Protein AF-A0A7S1QAC0-F1 (afdb_monomer)

Secondary structure (DSSP, 8-state):
-B--EEEEETTTTEEEEEPPPSS-BBS-EEEEETTEEEEE--B-TTSPBP--EEEEETTTTEEEE-PPPSS--BS-EEEEETTEEEEE--EEEPTT-TTS--EEEP--EEEEETTTTEEEEEPPPSS--SS---------------

Mean predicted aligned error: 5.24 Å

Solvent-accessible surface area (backbone atoms only — not comparable to full-atom values): 8316 Å² total; per-residue (Å²): 97,54,29,85,36,75,47,73,43,76,94,76,74,41,78,44,81,50,72,56,49,97,63,37,32,39,50,46,22,60,44,71,58,96,69,23,44,36,41,38,36,2,28,35,78,86,69,44,63,27,28,48,27,35,34,34,34,69,88,76,65,41,78,44,82,55,72,55,51,94,66,48,23,18,31,27,21,35,38,64,59,95,85,26,42,36,42,38,32,2,32,30,78,37,90,86,53,89,80,74,80,54,71,37,62,30,28,55,24,38,35,37,35,77,88,76,67,43,77,46,82,53,80,53,50,95,63,55,41,53,77,51,86,60,82,82,76,90,71,92,70,72,82,80,81,128

InterPro domains:
  IPR006652 Kelch repeat type 1 [PF01344] (24-64)
  IPR006652 Kelch repeat type 1 [PF01344] (74-125)
  IPR006652 Kelch repeat type 1 [SM00612] (1-35)
  IPR006652 Kelch repeat type 1 [SM00612] (36-83)
  IPR006652 Kelch repeat type 1 [SM00612] (84-139)
  IPR015915 Kelch-type beta-propeller [G3DSA:2.120.10.80] (1-142)
  IPR015915 Kelch-type beta-propeller [SSF117281] (3-136)

Nearest PDB structures (foldseek):
  7ona-assembly1_A  TM=9.695E-01  e=4.455E-11  synthetic construct
  7xot-assembly1_A  TM=9.510E-01  e=1.336E-10  Homo sapiens
  8pjz-assembly2_B  TM=9.488E-01  e=9.249E-10  synthetic construct
  2woz-assembly1_A-2  TM=9.195E-01  e=9.249E-10  Rattus norvegicus
  3ii7-assembly1_A  TM=9.432E-01  e=4.679E-09  Homo sapiens

Radius of gyration: 16.64 Å; Cα contacts (8 Å, |Δi|>4): 346; chains: 1; bounding box: 53×26×49 Å

Foldseek 3Di:
DFFWDWDADPVVRDIDTADTHPFDFPQWEWDDAPQKIKIAWGAGPVRATFQWIWIQRNVVSDIDTADGHPDRFGQWEWDDDPRKIKTAWHWHQDPPPPPSPDIDIDFWIWIARPVVSDIDTDDGHPDGDGNDYDDDDDDPPDPPDD

Organism: Alexandrium catenella (NCBI:txid2925)

Sequence (146 aa):
ALDAVEVLEPAAGAWSALPCLPAPRYGCAAAALDGKLFVAGGYGQASDVLATLESLDLASNTWTSHCGMPTPRAWCAMAVTGGAVYVCGGERPSEGDLCGCLDEVVGAVERYDPVGERWSVEAPLLMPRTRCAVVVAASDRAETGV

Structure (mmCIF, N/CA/C/O backbone):
data_AF-A0A7S1QAC0-F1
#
_entry.id   AF-A0A7S1QAC0-F1
#
loop_
_atom_site.group_PDB
_atom_site.id
_atom_site.type_symbol
_atom_site.label_atom_id
_atom_site.label_alt_id
_atom_site.label_comp_id
_atom_site.label_asym_id
_atom_site.label_entity_id
_atom_site.label_seq_id
_atom_site.pdbx_PDB_ins_code
_atom_site.Cartn_x
_atom_site.Cartn_y
_atom_site.Cartn_z
_atom_site.occupancy
_atom_site.B_iso_or_equiv
_atom_site.auth_seq_id
_atom_site.auth_comp_id
_atom_site.auth_asym_id
_atom_site.auth_atom_id
_atom_site.pdbx_PDB_model_num
ATOM 1 N N . ALA A 1 1 ? 14.883 2.135 7.908 1.00 85.75 1 ALA A N 1
ATOM 2 C CA . ALA A 1 1 ? 13.657 1.324 8.036 1.00 85.75 1 ALA A CA 1
ATOM 3 C C . ALA A 1 1 ? 13.253 1.242 9.503 1.00 85.75 1 ALA A C 1
ATOM 5 O O . ALA A 1 1 ? 14.140 1.177 10.347 1.00 85.75 1 ALA A O 1
ATOM 6 N N . LEU A 1 2 ? 11.952 1.275 9.786 1.00 94.50 2 LEU A N 1
ATOM 7 C CA . LEU A 1 2 ? 11.343 1.073 11.107 1.00 94.50 2 LEU A CA 1
ATOM 8 C C . LEU A 1 2 ? 10.193 0.067 10.951 1.00 94.50 2 LEU A C 1
ATOM 10 O O . LEU A 1 2 ? 9.660 -0.085 9.851 1.00 94.50 2 LEU A O 1
ATOM 14 N N . ASP A 1 3 ? 9.830 -0.624 12.024 1.00 96.75 3 ASP A N 1
ATOM 15 C CA . ASP A 1 3 ? 8.688 -1.547 12.094 1.00 96.75 3 ASP A CA 1
ATOM 16 C C . ASP A 1 3 ? 7.576 -1.064 13.038 1.00 96.75 3 ASP A C 1
ATOM 18 O O . ASP A 1 3 ? 6.469 -1.596 12.996 1.00 96.75 3 ASP A O 1
ATOM 22 N N . ALA A 1 4 ? 7.854 -0.059 13.869 1.00 97.44 4 ALA A N 1
ATOM 23 C CA . ALA A 1 4 ? 6.891 0.508 14.799 1.00 97.44 4 ALA A CA 1
ATOM 24 C C . ALA A 1 4 ? 5.653 1.052 14.070 1.00 97.44 4 ALA A C 1
ATOM 26 O O . ALA A 1 4 ? 5.759 1.777 13.076 1.00 97.44 4 ALA A O 1
ATOM 27 N N . VAL A 1 5 ? 4.479 0.723 14.607 1.00 97.81 5 VAL A N 1
ATOM 28 C CA . VAL A 1 5 ? 3.188 1.257 14.173 1.00 97.81 5 VAL A CA 1
ATOM 29 C C . VAL A 1 5 ? 2.511 1.869 15.386 1.00 97.81 5 VAL A C 1
ATOM 31 O O . VAL A 1 5 ? 2.408 1.238 16.436 1.00 97.81 5 VAL A O 1
ATOM 34 N N . GLU A 1 6 ? 2.061 3.109 15.246 1.00 97.00 6 GLU A N 1
ATOM 35 C CA . GLU A 1 6 ? 1.460 3.878 16.331 1.00 97.00 6 GLU A CA 1
ATOM 36 C C . GLU A 1 6 ? 0.086 4.393 15.903 1.00 97.00 6 GLU A C 1
ATOM 38 O O . GLU A 1 6 ? -0.135 4.730 14.737 1.00 97.00 6 GLU A O 1
ATOM 43 N N . VAL A 1 7 ? -0.840 4.464 16.857 1.00 96.12 7 VAL A N 1
ATOM 44 C CA . VAL A 1 7 ? -2.186 5.004 16.661 1.00 96.12 7 VAL A CA 1
ATOM 45 C C . 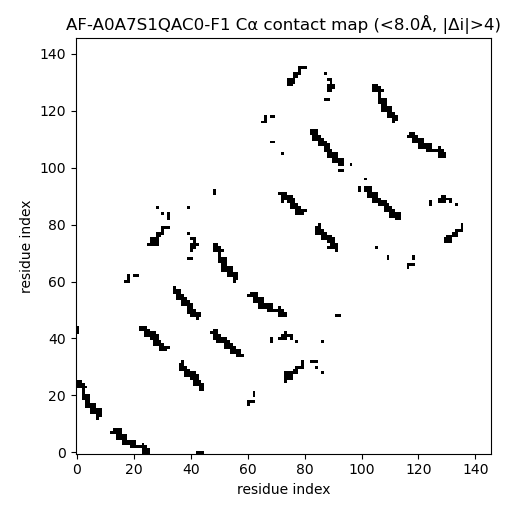VAL A 1 7 ? -2.434 6.150 17.633 1.00 96.12 7 VAL A C 1
ATOM 47 O O . VAL A 1 7 ? -2.124 6.054 18.823 1.00 96.12 7 VAL A O 1
ATOM 50 N N . LEU A 1 8 ? -2.978 7.247 17.107 1.00 96.44 8 LEU A N 1
ATOM 51 C CA . LEU A 1 8 ? -3.395 8.412 17.876 1.00 96.44 8 LEU A CA 1
ATOM 52 C C . LEU A 1 8 ? -4.885 8.306 18.173 1.00 96.44 8 LEU A C 1
ATOM 54 O O . LEU A 1 8 ? -5.685 8.255 17.243 1.00 96.44 8 LEU A O 1
ATOM 58 N N . GLU A 1 9 ? -5.244 8.378 19.450 1.00 95.88 9 GLU A N 1
ATOM 59 C CA . GLU A 1 9 ? -6.621 8.585 19.895 1.00 95.88 9 GLU A CA 1
ATOM 60 C C . GLU A 1 9 ? -6.886 10.094 20.028 1.00 95.88 9 GLU A C 1
ATOM 62 O O . GLU A 1 9 ? -6.472 10.697 21.027 1.00 95.88 9 GLU A O 1
ATOM 67 N N . PRO A 1 10 ? -7.560 10.759 19.063 1.00 96.44 10 PRO A N 1
ATOM 68 C CA . PRO A 1 10 ? -7.608 12.223 19.027 1.00 96.44 10 PRO A CA 1
ATOM 69 C C . PRO A 1 10 ? -8.358 12.825 20.216 1.00 96.44 10 PRO A C 1
ATOM 71 O O . PRO A 1 10 ? -8.002 13.900 20.690 1.00 96.44 10 PRO A O 1
ATOM 74 N N . ALA A 1 11 ? -9.371 12.118 20.725 1.00 96.62 11 ALA A N 1
ATOM 75 C CA . ALA A 1 11 ? -10.134 12.545 21.895 1.00 96.62 11 ALA A CA 1
ATOM 76 C C . ALA A 1 11 ? -9.291 12.546 23.182 1.00 96.62 11 ALA A C 1
ATOM 78 O O . ALA A 1 11 ? -9.522 13.370 24.064 1.00 96.62 11 ALA A O 1
ATOM 79 N N . ALA A 1 12 ? -8.315 11.638 23.284 1.00 95.94 12 ALA A N 1
ATOM 80 C CA . ALA A 1 12 ? -7.409 11.534 24.424 1.00 95.94 12 ALA A CA 1
ATOM 81 C C . ALA A 1 12 ? -6.099 12.314 24.221 1.00 95.94 12 ALA A C 1
ATOM 83 O O . ALA A 1 12 ? -5.385 12.568 25.188 1.00 95.94 12 ALA A O 1
ATOM 84 N N . GLY A 1 13 ? -5.764 12.673 22.976 1.00 97.19 13 GLY A N 1
ATOM 85 C CA . GLY A 1 13 ? -4.493 13.311 22.632 1.00 97.19 13 GLY A CA 1
ATOM 86 C C . GLY A 1 13 ? -3.281 12.423 22.925 1.00 97.19 13 GLY A C 1
ATOM 87 O O . GLY A 1 13 ? -2.207 12.936 23.231 1.00 97.19 13 GLY A O 1
ATOM 88 N N . ALA A 1 14 ? -3.460 11.101 22.879 1.00 97.69 14 ALA A N 1
ATOM 89 C CA . ALA A 1 14 ? -2.459 10.127 23.290 1.00 97.69 14 ALA A CA 1
ATOM 90 C C . ALA A 1 14 ? -2.128 9.158 22.154 1.00 97.69 14 ALA A C 1
ATOM 92 O O . ALA A 1 14 ? -3.019 8.663 21.461 1.00 97.69 14 ALA A O 1
ATOM 93 N N . TRP A 1 15 ? -0.836 8.879 22.001 1.00 98.19 15 TRP A N 1
ATOM 94 C CA . TRP A 1 15 ? -0.333 7.832 21.122 1.00 98.19 15 TRP A CA 1
ATOM 95 C C . TRP A 1 15 ? -0.253 6.507 21.873 1.00 98.19 15 TRP A C 1
ATOM 97 O O . TRP A 1 15 ? 0.085 6.469 23.058 1.00 98.19 15 TRP A O 1
ATOM 107 N N . SER A 1 16 ? -0.537 5.419 21.170 1.00 97.06 16 SER A N 1
ATOM 108 C CA . SER A 1 16 ? -0.351 4.057 21.661 1.00 97.06 16 SER A CA 1
ATOM 109 C C . SER A 1 16 ? 0.260 3.177 20.576 1.00 97.06 16 SER A C 1
ATOM 111 O O . SER A 1 16 ? 0.150 3.472 19.385 1.00 97.06 16 SER A O 1
ATOM 113 N N . ALA A 1 17 ? 0.944 2.113 20.994 1.00 97.62 17 ALA A N 1
ATOM 114 C CA . ALA A 1 17 ? 1.567 1.174 20.074 1.00 97.62 17 ALA A CA 1
ATOM 115 C C . ALA A 1 17 ? 0.538 0.177 19.525 1.00 97.62 17 ALA A C 1
ATOM 117 O O . ALA A 1 17 ? -0.267 -0.378 20.275 1.00 97.62 17 ALA A O 1
ATOM 118 N N . LEU A 1 18 ? 0.627 -0.084 18.2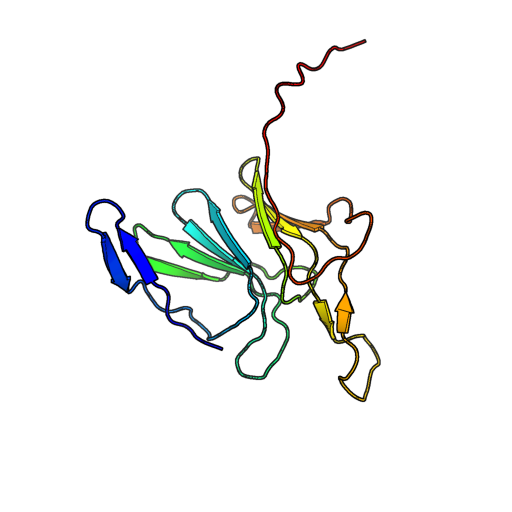25 1.00 97.62 18 LEU A N 1
ATOM 119 C CA . LEU A 1 18 ? 0.003 -1.215 17.549 1.00 97.62 18 LEU A CA 1
ATOM 120 C C . LEU A 1 18 ? 1.045 -2.323 17.321 1.00 97.62 18 LEU A C 1
ATOM 122 O O . LEU A 1 18 ? 2.244 -2.091 17.501 1.00 97.62 18 LEU A O 1
ATOM 126 N N . PRO A 1 19 ? 0.624 -3.540 16.930 1.00 98.19 19 PRO A N 1
ATOM 127 C CA . PRO A 1 19 ? 1.560 -4.580 16.525 1.00 98.19 19 PRO A CA 1
ATOM 128 C C . PRO A 1 19 ? 2.529 -4.078 15.452 1.00 98.19 19 PRO A C 1
ATOM 130 O O . PRO A 1 19 ? 2.100 -3.554 14.421 1.00 98.19 19 PRO A O 1
ATOM 133 N N . CYS A 1 20 ? 3.827 -4.275 15.681 1.00 98.19 20 CYS A N 1
ATOM 134 C CA . CYS A 1 20 ? 4.864 -3.915 14.720 1.00 98.19 20 CYS A CA 1
ATOM 135 C C . CYS A 1 20 ? 4.636 -4.604 13.371 1.00 98.19 20 CYS A C 1
ATOM 137 O O . CYS A 1 20 ? 4.124 -5.725 13.316 1.00 98.19 20 CYS A O 1
ATOM 139 N N . LEU A 1 21 ? 5.063 -3.949 12.294 1.00 97.25 21 LEU A N 1
ATOM 140 C CA . LEU A 1 21 ? 5.156 -4.562 10.974 1.00 97.25 21 LEU A CA 1
ATOM 141 C C . LEU A 1 21 ? 5.984 -5.859 11.041 1.00 97.25 21 LEU A C 1
ATOM 143 O O . LEU A 1 21 ? 7.001 -5.888 11.736 1.00 97.25 21 LEU A O 1
ATOM 147 N N . PRO A 1 22 ? 5.635 -6.903 10.268 1.00 95.56 22 PRO A N 1
ATOM 148 C CA . PRO A 1 22 ? 6.420 -8.140 10.223 1.00 95.56 22 PRO A CA 1
ATOM 149 C C . PRO A 1 22 ? 7.863 -7.942 9.740 1.00 95.56 22 PRO A C 1
ATOM 151 O O . PRO A 1 22 ? 8.749 -8.716 10.102 1.00 95.56 22 PRO A O 1
ATOM 154 N N . ALA A 1 23 ? 8.105 -6.905 8.931 1.00 93.12 23 ALA A N 1
ATOM 155 C CA . ALA A 1 23 ? 9.433 -6.511 8.478 1.00 93.12 23 ALA A CA 1
ATOM 156 C C . ALA A 1 23 ? 9.592 -4.976 8.463 1.00 93.12 23 ALA A C 1
ATOM 158 O O . ALA A 1 23 ? 8.728 -4.284 7.903 1.00 93.12 23 ALA A O 1
ATOM 159 N N . PRO A 1 24 ? 10.707 -4.433 8.999 1.00 95.94 24 PRO A N 1
ATOM 160 C CA . PRO A 1 24 ? 10.992 -3.004 8.959 1.00 95.94 24 PRO A CA 1
ATOM 161 C C . PRO A 1 24 ? 11.054 -2.465 7.528 1.00 95.94 24 PRO A C 1
ATOM 163 O O . PRO A 1 24 ? 11.700 -3.058 6.662 1.00 95.94 24 PRO A O 1
ATOM 166 N N . ARG A 1 25 ? 10.467 -1.287 7.294 1.00 97.00 25 ARG A N 1
ATOM 167 C CA . ARG A 1 25 ? 10.521 -0.605 5.989 1.00 97.00 25 ARG A CA 1
ATOM 168 C C . ARG A 1 25 ? 10.519 0.919 6.097 1.00 97.00 25 ARG A C 1
ATOM 170 O O . ARG A 1 25 ? 10.434 1.478 7.189 1.00 97.00 25 ARG A O 1
ATOM 177 N N . TYR A 1 26 ? 10.703 1.608 4.976 1.00 96.50 26 TYR A N 1
ATOM 178 C CA . TYR A 1 26 ? 10.472 3.051 4.825 1.00 96.50 26 TYR A CA 1
ATOM 179 C C . TYR A 1 26 ? 10.026 3.371 3.395 1.00 96.50 26 TYR A C 1
ATOM 181 O O . TYR A 1 26 ? 10.208 2.561 2.492 1.00 96.50 26 TYR A O 1
ATOM 189 N N . GLY A 1 27 ? 9.412 4.536 3.179 1.00 96.25 27 GLY A N 1
ATOM 190 C CA . GLY A 1 27 ? 8.896 4.913 1.857 1.00 96.25 27 GLY A CA 1
ATOM 191 C C . GLY A 1 27 ? 7.764 4.007 1.348 1.00 96.25 27 GLY A C 1
ATOM 192 O O . GLY A 1 27 ? 7.510 3.975 0.149 1.00 96.25 27 GLY A O 1
ATOM 193 N N . CYS A 1 28 ? 7.112 3.240 2.224 1.00 97.69 28 CYS A N 1
ATOM 194 C CA . CYS A 1 28 ? 5.90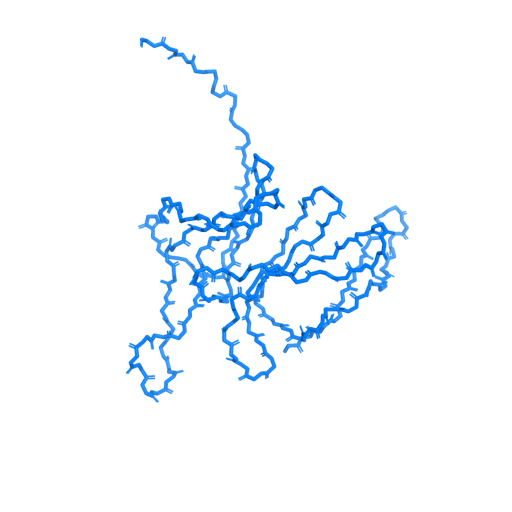9 2.479 1.898 1.00 97.69 28 CYS A CA 1
ATOM 195 C C . CYS A 1 28 ? 4.681 3.393 1.852 1.00 97.69 28 CYS A C 1
ATOM 197 O O . CYS A 1 28 ? 4.668 4.461 2.468 1.00 97.69 28 CYS A O 1
ATOM 199 N N . ALA A 1 29 ? 3.630 2.942 1.177 1.00 98.12 29 ALA A N 1
ATOM 200 C CA . ALA A 1 29 ? 2.331 3.599 1.208 1.00 98.12 29 ALA A CA 1
ATOM 201 C C . ALA A 1 29 ? 1.381 2.864 2.161 1.00 98.12 29 ALA A C 1
ATOM 203 O O . ALA A 1 29 ? 1.469 1.645 2.301 1.00 98.12 29 ALA A O 1
ATOM 204 N N . ALA A 1 30 ? 0.473 3.597 2.810 1.00 97.88 30 ALA A N 1
ATOM 205 C CA . ALA A 1 30 ? -0.499 3.040 3.747 1.00 97.88 30 ALA A CA 1
ATOM 206 C C . ALA A 1 30 ? -1.904 3.619 3.508 1.00 97.88 30 ALA A C 1
ATOM 208 O O . ALA A 1 30 ? -2.036 4.789 3.152 1.00 97.88 30 ALA A O 1
ATOM 209 N N . ALA A 1 31 ? -2.943 2.799 3.675 1.00 97.81 31 ALA A N 1
ATOM 210 C CA . ALA A 1 31 ? -4.341 3.207 3.542 1.00 97.81 31 ALA A CA 1
ATOM 211 C C . ALA A 1 31 ? -5.257 2.283 4.353 1.00 97.81 31 ALA A C 1
ATOM 213 O O . ALA A 1 31 ? -4.946 1.109 4.547 1.00 97.81 31 ALA A O 1
ATOM 214 N N . ALA A 1 32 ? -6.390 2.809 4.818 1.00 97.44 32 ALA A N 1
ATOM 215 C CA . ALA A 1 32 ? -7.368 2.046 5.586 1.00 97.44 32 ALA A CA 1
ATOM 216 C C . ALA A 1 32 ? -8.558 1.625 4.713 1.00 97.44 32 ALA A C 1
ATOM 218 O O . ALA A 1 32 ? -9.118 2.450 3.991 1.00 97.44 32 ALA A O 1
ATOM 219 N N . LEU A 1 33 ? -8.957 0.357 4.809 1.00 97.75 33 LEU A N 1
ATOM 220 C CA . LEU A 1 33 ? -10.132 -0.208 4.144 1.00 97.75 33 LEU A CA 1
ATOM 221 C C . LEU A 1 33 ? -10.742 -1.290 5.042 1.00 97.75 33 LEU A C 1
ATOM 223 O O . LEU A 1 33 ? -10.025 -2.164 5.521 1.00 97.75 33 LEU A O 1
ATOM 227 N N . ASP A 1 34 ? -12.052 -1.210 5.283 1.00 95.88 34 ASP A N 1
ATOM 228 C CA . ASP A 1 34 ? -12.844 -2.216 6.009 1.00 95.88 34 ASP A CA 1
ATOM 229 C C . ASP A 1 34 ? -12.244 -2.663 7.356 1.00 95.88 34 ASP A C 1
ATOM 231 O O . ASP A 1 34 ? -12.153 -3.848 7.666 1.00 95.88 34 ASP A O 1
ATOM 235 N N . GLY A 1 35 ? -11.806 -1.697 8.171 1.00 96.50 35 GLY A N 1
ATOM 236 C CA . GLY A 1 35 ? -11.229 -1.965 9.497 1.00 96.50 35 GLY A CA 1
ATOM 237 C C . GLY A 1 35 ? -9.800 -2.514 9.468 1.00 96.50 35 GLY A C 1
ATOM 238 O O . GLY A 1 35 ? -9.265 -2.885 10.514 1.00 96.50 35 GLY A O 1
ATOM 239 N N . LYS A 1 36 ? -9.166 -2.543 8.292 1.00 98.06 36 LYS A N 1
ATOM 240 C CA . LYS A 1 36 ? -7.781 -2.974 8.113 1.00 98.06 36 LYS A CA 1
ATOM 241 C C . LYS A 1 36 ? -6.894 -1.826 7.654 1.00 98.06 36 LYS A C 1
ATOM 243 O O . LYS A 1 36 ? -7.291 -1.019 6.814 1.00 98.06 36 LYS A O 1
ATOM 248 N N . LEU A 1 37 ? -5.673 -1.782 8.176 1.00 98.06 37 LEU A N 1
ATOM 249 C CA . LEU A 1 37 ? -4.602 -0.917 7.687 1.00 98.06 37 LEU A CA 1
ATOM 250 C C . LEU A 1 37 ? -3.765 -1.700 6.679 1.00 98.06 37 LEU A C 1
ATOM 252 O O . LEU A 1 37 ? -3.047 -2.611 7.074 1.00 98.06 37 LEU A O 1
ATOM 256 N N . PHE A 1 38 ? -3.836 -1.342 5.402 1.00 98.38 38 PHE A N 1
ATOM 257 C CA . PHE A 1 38 ? -2.984 -1.901 4.356 1.00 98.38 38 PHE A CA 1
ATOM 258 C C . PHE A 1 38 ? -1.685 -1.107 4.241 1.00 98.38 38 PHE A C 1
ATOM 260 O O . PHE A 1 38 ? -1.703 0.123 4.310 1.00 98.38 38 PHE A O 1
ATOM 267 N N . VAL A 1 39 ? -0.575 -1.808 4.018 1.00 98.44 39 VAL A N 1
ATOM 268 C CA . VAL A 1 39 ? 0.764 -1.255 3.795 1.00 98.44 39 VAL A CA 1
ATOM 269 C C . VAL A 1 39 ? 1.382 -1.929 2.575 1.00 98.44 39 VAL A C 1
ATOM 271 O O . VAL A 1 39 ? 1.464 -3.155 2.518 1.00 98.44 39 VAL A O 1
ATOM 274 N N . ALA A 1 40 ? 1.817 -1.130 1.601 1.00 98.19 40 ALA A N 1
ATOM 275 C CA . ALA A 1 40 ? 2.334 -1.608 0.323 1.00 98.19 40 ALA A CA 1
ATOM 276 C C . ALA A 1 40 ? 3.735 -1.060 0.023 1.00 98.19 40 ALA A C 1
ATOM 278 O O . ALA A 1 40 ? 4.012 0.132 0.205 1.00 98.19 40 ALA A O 1
ATOM 279 N N . GLY A 1 41 ? 4.602 -1.941 -0.478 1.00 97.75 41 GLY A N 1
ATOM 280 C CA . GLY A 1 41 ? 5.922 -1.603 -1.004 1.00 97.75 41 GLY A CA 1
ATOM 281 C C . GLY A 1 41 ? 6.860 -0.948 0.010 1.00 97.75 41 GLY A C 1
ATOM 282 O O . GLY A 1 41 ? 6.832 -1.263 1.206 1.00 97.75 41 GLY A O 1
ATOM 283 N N . GLY A 1 42 ? 7.696 -0.036 -0.489 1.00 97.31 42 GLY A N 1
ATOM 284 C CA . GLY A 1 42 ? 8.758 0.635 0.262 1.00 97.31 42 GLY A CA 1
ATOM 285 C C . GLY A 1 42 ? 10.119 -0.043 0.111 1.00 97.31 42 GLY A C 1
ATOM 286 O O . GLY A 1 42 ? 10.274 -0.995 -0.647 1.00 97.31 42 GLY A O 1
ATOM 287 N N . TYR A 1 43 ? 11.104 0.467 0.842 1.00 95.94 43 TYR A N 1
ATOM 288 C CA . TYR A 1 43 ? 12.426 -0.138 0.973 1.00 95.94 43 TYR A CA 1
ATOM 289 C C . TYR A 1 43 ? 12.504 -0.973 2.248 1.00 95.94 43 TYR A C 1
ATOM 291 O O . TYR A 1 43 ? 12.195 -0.468 3.334 1.00 95.94 43 TYR A O 1
ATOM 299 N N . GLY A 1 44 ? 12.937 -2.225 2.113 1.00 94.88 44 GLY A N 1
ATOM 300 C CA . GLY A 1 44 ? 13.228 -3.122 3.226 1.00 94.88 44 GLY A CA 1
ATOM 301 C C . GLY A 1 44 ? 14.521 -2.764 3.962 1.00 94.88 44 GLY A C 1
ATOM 302 O O . GLY A 1 44 ? 15.188 -1.764 3.684 1.00 94.88 44 GLY A O 1
ATOM 303 N N . GLN A 1 45 ? 14.893 -3.591 4.941 1.00 90.50 45 GLN A N 1
ATOM 304 C CA . GLN A 1 45 ? 16.116 -3.390 5.726 1.00 90.50 45 GLN A CA 1
ATOM 305 C C . GLN A 1 45 ? 17.388 -3.475 4.866 1.00 90.50 45 GLN A C 1
ATOM 307 O O . GLN A 1 45 ? 18.356 -2.770 5.145 1.00 90.50 45 GLN A O 1
ATOM 312 N N . ALA A 1 46 ? 17.381 -4.308 3.823 1.00 88.44 46 ALA A N 1
ATOM 313 C CA . ALA A 1 46 ? 18.502 -4.469 2.902 1.00 88.44 46 ALA A CA 1
ATOM 314 C C . ALA A 1 46 ? 18.508 -3.414 1.777 1.00 88.44 46 ALA A C 1
ATOM 316 O O . ALA A 1 46 ? 19.251 -3.561 0.809 1.00 88.44 46 ALA A O 1
ATOM 317 N N . SER A 1 47 ? 17.686 -2.363 1.899 1.00 85.00 47 SER A N 1
ATOM 318 C CA . SER A 1 47 ? 17.439 -1.362 0.852 1.00 85.00 47 SER A CA 1
ATOM 319 C C . SER A 1 47 ? 16.897 -1.966 -0.449 1.00 85.00 47 SER A C 1
ATOM 321 O O . SER A 1 47 ? 17.025 -1.378 -1.520 1.00 85.00 47 SER A O 1
ATOM 323 N N . ASP A 1 48 ? 16.270 -3.135 -0.359 1.00 90.81 48 ASP A N 1
ATOM 324 C CA . ASP A 1 48 ? 15.552 -3.784 -1.442 1.00 90.81 48 ASP A CA 1
ATOM 325 C C . ASP A 1 48 ? 14.177 -3.139 -1.633 1.00 90.81 48 ASP A C 1
ATOM 327 O O . ASP A 1 48 ? 13.482 -2.821 -0.665 1.00 90.81 48 ASP A O 1
ATOM 331 N N . VAL A 1 49 ? 13.779 -2.931 -2.889 1.00 94.75 49 VAL A N 1
ATOM 332 C CA . VAL A 1 49 ? 12.449 -2.407 -3.205 1.00 94.75 49 VAL A CA 1
ATOM 333 C C . VAL A 1 49 ? 11.424 -3.527 -3.118 1.00 94.75 49 VAL A C 1
ATOM 335 O O . VAL A 1 49 ? 11.504 -4.531 -3.825 1.00 94.75 49 VAL A O 1
ATOM 338 N N . LEU A 1 50 ? 10.437 -3.333 -2.250 1.00 96.94 50 LEU A N 1
ATOM 339 C CA . LEU A 1 50 ? 9.440 -4.332 -1.913 1.00 96.94 50 LEU A CA 1
ATOM 340 C C . LEU A 1 50 ? 8.249 -4.273 -2.876 1.00 96.94 50 LEU A C 1
ATOM 342 O O . LEU A 1 50 ? 7.758 -3.206 -3.249 1.00 96.94 50 LEU A O 1
ATOM 346 N N . ALA A 1 51 ? 7.730 -5.450 -3.216 1.00 97.50 51 ALA A N 1
ATOM 347 C CA . ALA A 1 51 ? 6.417 -5.623 -3.839 1.00 97.50 51 ALA A CA 1
ATOM 348 C C . ALA A 1 51 ? 5.345 -6.061 -2.829 1.00 97.50 51 ALA A C 1
ATOM 350 O O . ALA A 1 51 ? 4.209 -6.325 -3.206 1.00 97.50 51 ALA A O 1
ATOM 351 N N . THR A 1 52 ? 5.692 -6.202 -1.549 1.00 97.94 52 THR A N 1
ATOM 352 C CA . THR A 1 52 ? 4.805 -6.803 -0.550 1.00 97.94 52 THR A CA 1
ATOM 353 C C . THR A 1 52 ? 3.583 -5.933 -0.267 1.00 97.94 52 THR A C 1
ATOM 355 O O . THR A 1 52 ? 3.665 -4.702 -0.272 1.00 97.94 52 THR A O 1
ATOM 358 N N . LEU A 1 53 ? 2.463 -6.602 0.007 1.00 98.44 53 LEU A N 1
ATOM 359 C CA . LEU A 1 53 ? 1.252 -6.017 0.565 1.00 98.44 53 LEU A CA 1
ATOM 360 C C . LEU A 1 53 ? 0.928 -6.750 1.864 1.00 98.44 53 LEU A C 1
ATOM 362 O O . LEU A 1 53 ? 0.818 -7.975 1.889 1.00 98.44 53 LEU A O 1
ATOM 366 N N . GLU A 1 54 ? 0.759 -5.996 2.939 1.00 98.31 54 GLU A N 1
ATOM 367 C CA . GLU A 1 54 ? 0.403 -6.522 4.252 1.00 98.31 54 GLU A CA 1
ATOM 368 C C . GLU A 1 54 ? -0.762 -5.721 4.818 1.00 98.31 54 GLU A C 1
ATOM 37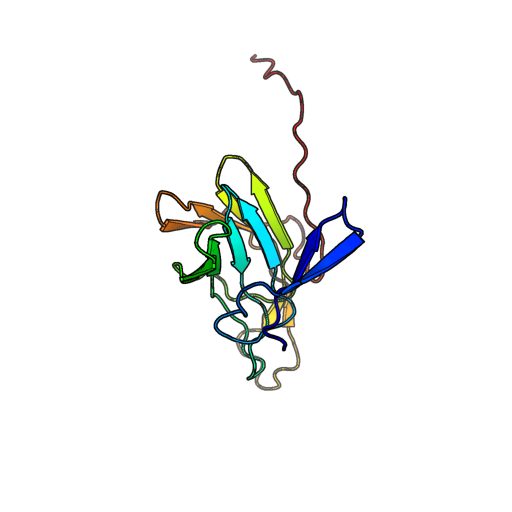0 O O . GLU A 1 54 ? -0.889 -4.529 4.545 1.00 98.31 54 GLU A O 1
ATOM 375 N N . SER A 1 55 ? -1.618 -6.364 5.608 1.00 98.44 55 SER A N 1
ATOM 376 C CA . SER A 1 55 ? -2.697 -5.677 6.311 1.00 98.44 55 S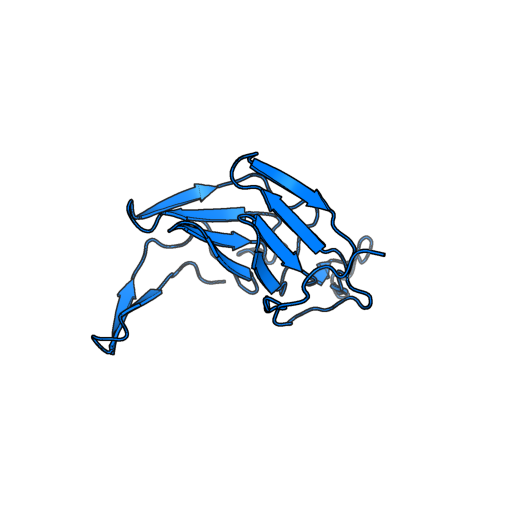ER A CA 1
ATOM 377 C C . SER A 1 55 ? -2.709 -6.006 7.792 1.00 98.44 55 SER A C 1
ATOM 379 O O . SER A 1 55 ? -2.654 -7.184 8.144 1.00 98.44 55 SER A O 1
ATOM 381 N N . LEU A 1 56 ? -2.890 -4.998 8.635 1.00 98.62 56 LEU A N 1
ATOM 382 C CA . LEU A 1 56 ? -3.215 -5.167 10.044 1.00 98.62 56 LEU A CA 1
ATOM 383 C C . LEU A 1 56 ? -4.731 -5.127 10.219 1.00 98.62 56 LEU A C 1
ATOM 385 O O . LEU A 1 56 ? -5.358 -4.112 9.916 1.00 98.62 56 LEU A O 1
ATOM 389 N N . ASP A 1 57 ? -5.309 -6.213 10.722 1.00 98.12 57 ASP A N 1
ATOM 390 C CA . ASP A 1 57 ? -6.677 -6.201 11.238 1.00 98.12 57 ASP A CA 1
ATOM 391 C C . ASP A 1 57 ? -6.693 -5.483 12.593 1.00 98.12 57 ASP A C 1
ATOM 393 O O . ASP A 1 57 ? -6.042 -5.931 13.541 1.00 98.12 57 ASP A O 1
ATOM 397 N N . LEU A 1 58 ? -7.397 -4.351 12.682 1.00 96.00 58 LEU A N 1
ATOM 398 C CA . LEU A 1 58 ? -7.406 -3.515 13.887 1.00 96.00 58 LEU A CA 1
ATOM 399 C C . LEU A 1 58 ? -8.260 -4.105 15.019 1.00 96.00 58 LEU A C 1
ATOM 401 O O . LEU A 1 58 ? -8.094 -3.712 16.171 1.00 96.00 58 LEU A O 1
ATOM 405 N N . ALA A 1 59 ? -9.163 -5.044 14.719 1.00 96.81 59 ALA A N 1
ATOM 406 C CA . ALA A 1 59 ? -9.972 -5.709 15.734 1.00 96.81 59 ALA A CA 1
ATOM 407 C C . ALA A 1 59 ? -9.199 -6.860 16.388 1.00 96.81 59 ALA A C 1
ATOM 409 O O . ALA A 1 59 ? -9.241 -7.020 17.609 1.00 96.81 59 ALA A O 1
ATOM 410 N N . SER A 1 60 ? -8.480 -7.656 15.591 1.00 97.81 60 SER A N 1
ATOM 411 C CA . SER A 1 60 ? -7.709 -8.799 16.094 1.00 97.81 60 SER A CA 1
ATOM 412 C C . SER A 1 60 ? -6.238 -8.488 16.371 1.00 97.81 60 SER A C 1
ATOM 414 O O . SER A 1 60 ? -5.532 -9.343 16.907 1.00 97.81 60 SER A O 1
ATOM 416 N N . ASN A 1 61 ? -5.753 -7.298 16.001 1.00 97.44 61 ASN A N 1
ATOM 417 C CA . ASN A 1 61 ? -4.346 -6.906 16.103 1.00 97.44 61 ASN A CA 1
ATOM 418 C C . ASN A 1 61 ? -3.406 -7.923 15.435 1.00 97.44 61 ASN A C 1
ATOM 420 O O . ASN A 1 61 ? -2.375 -8.311 15.983 1.00 97.44 61 ASN A O 1
ATOM 424 N N . THR A 1 62 ? -3.792 -8.409 14.254 1.00 98.25 62 THR A N 1
ATOM 425 C CA . THR A 1 62 ? -3.054 -9.452 13.531 1.00 98.25 62 THR A CA 1
ATOM 426 C C . THR A 1 62 ? -2.664 -8.976 12.139 1.00 98.25 62 THR A C 1
ATOM 428 O O . THR A 1 62 ? -3.504 -8.494 11.378 1.00 98.25 62 THR A O 1
ATOM 431 N N . TRP A 1 63 ? -1.389 -9.151 11.795 1.00 98.62 63 TRP A N 1
ATOM 432 C CA . TRP A 1 63 ? -0.886 -8.917 10.447 1.00 98.62 63 TRP A CA 1
ATOM 433 C C . TRP A 1 63 ? -1.189 -10.099 9.530 1.00 98.62 63 TRP A C 1
ATOM 435 O O . TRP A 1 63 ? -1.067 -11.258 9.917 1.00 98.62 63 TRP A O 1
ATOM 445 N N 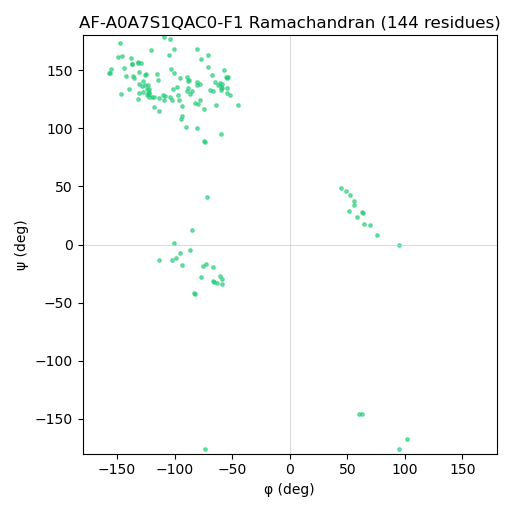. THR A 1 64 ? -1.569 -9.797 8.295 1.00 98.19 64 THR A N 1
ATOM 446 C CA . THR A 1 64 ? -1.771 -10.766 7.214 1.00 98.19 64 THR A CA 1
ATOM 447 C C . THR A 1 64 ? -0.969 -10.322 6.001 1.00 98.19 64 THR A C 1
ATOM 449 O O . THR A 1 64 ? -1.058 -9.161 5.600 1.00 98.19 64 THR A O 1
ATOM 452 N N . SER A 1 65 ? -0.198 -11.234 5.415 1.00 97.81 65 SER A N 1
ATOM 453 C CA . SER A 1 65 ? 0.486 -11.006 4.140 1.00 97.81 65 SER A CA 1
ATOM 454 C C . SER A 1 65 ? -0.427 -11.395 2.980 1.00 97.81 65 SER A C 1
ATOM 456 O O . SER A 1 65 ? -1.045 -12.457 3.008 1.00 97.81 65 SER A O 1
ATOM 458 N N . HIS A 1 66 ? -0.481 -10.543 1.960 1.00 97.44 66 HIS A N 1
ATOM 459 C CA . HIS A 1 66 ? -1.291 -10.720 0.753 1.00 97.44 66 HIS A CA 1
ATOM 460 C C . HIS A 1 66 ? -0.410 -11.030 -0.459 1.00 97.44 66 HIS A C 1
ATOM 462 O O . HIS A 1 66 ? 0.822 -11.043 -0.368 1.00 97.44 66 HIS A O 1
ATOM 468 N N . CYS A 1 67 ? -1.029 -11.242 -1.624 1.00 96.00 67 CYS A N 1
ATOM 469 C CA . CYS A 1 67 ? -0.276 -11.320 -2.870 1.00 96.00 67 CYS A CA 1
ATOM 470 C C . CYS A 1 67 ? 0.436 -9.983 -3.160 1.00 96.00 67 CYS A C 1
ATOM 472 O O . CYS A 1 67 ? -0.112 -8.896 -2.957 1.00 96.00 67 CYS A O 1
ATOM 474 N N . GLY A 1 68 ? 1.692 -10.066 -3.602 1.00 97.31 68 GLY A N 1
ATOM 475 C CA . GLY A 1 68 ? 2.508 -8.889 -3.891 1.00 97.31 68 GLY A CA 1
ATOM 476 C C . GLY A 1 68 ? 2.051 -8.142 -5.145 1.00 97.31 68 GLY A C 1
ATOM 477 O O . GLY A 1 68 ? 1.491 -8.740 -6.065 1.00 97.31 68 GLY A O 1
ATOM 478 N N . MET A 1 69 ? 2.326 -6.838 -5.178 1.00 97.75 69 MET A N 1
ATOM 479 C CA . MET A 1 69 ? 2.128 -5.972 -6.340 1.00 97.75 69 MET A CA 1
ATOM 480 C C . MET A 1 69 ? 2.874 -6.513 -7.568 1.00 97.75 69 MET A C 1
ATOM 482 O O . MET A 1 69 ? 4.002 -6.993 -7.425 1.00 97.75 69 MET A O 1
ATOM 486 N N . PRO A 1 70 ? 2.316 -6.371 -8.784 1.00 97.56 70 PRO A N 1
ATOM 487 C CA . PRO A 1 70 ? 3.028 -6.714 -10.013 1.00 97.56 70 PRO A CA 1
ATOM 488 C C . PRO A 1 70 ? 4.332 -5.923 -10.183 1.00 97.56 70 PRO A C 1
ATOM 490 O O . PRO A 1 70 ? 5.313 -6.462 -10.691 1.00 97.56 70 PRO A O 1
ATOM 493 N N . THR A 1 71 ? 4.363 -4.667 -9.725 1.00 96.00 71 THR A N 1
ATOM 494 C CA . THR A 1 71 ? 5.552 -3.812 -9.787 1.00 96.00 71 THR A CA 1
ATOM 495 C C . THR A 1 71 ? 6.077 -3.501 -8.378 1.00 96.00 71 THR A C 1
ATOM 497 O O . THR A 1 71 ? 5.410 -2.773 -7.631 1.00 96.00 71 THR A O 1
ATOM 500 N N . PRO A 1 72 ? 7.288 -3.968 -8.011 1.00 96.25 72 PRO A N 1
ATOM 501 C CA . PRO A 1 72 ? 7.979 -3.512 -6.807 1.00 96.25 72 PRO A CA 1
ATOM 502 C C . PRO A 1 72 ? 8.229 -2.004 -6.875 1.00 96.25 72 PRO A C 1
ATOM 504 O O . PRO A 1 72 ? 8.684 -1.500 -7.905 1.00 96.25 72 PRO A O 1
ATOM 507 N N . ARG A 1 73 ? 7.929 -1.279 -5.793 1.00 96.62 73 ARG A N 1
ATOM 508 C CA . ARG A 1 73 ? 8.043 0.187 -5.758 1.00 96.62 73 ARG A CA 1
ATOM 509 C C . ARG A 1 73 ? 8.199 0.738 -4.344 1.00 96.62 73 ARG A C 1
ATOM 511 O O . ARG A 1 73 ? 7.601 0.236 -3.391 1.00 96.62 73 ARG A O 1
ATOM 518 N N . ALA A 1 74 ? 8.936 1.832 -4.227 1.00 96.81 74 ALA A N 1
ATOM 519 C CA . ALA A 1 74 ? 9.019 2.663 -3.032 1.00 96.81 74 ALA A CA 1
ATOM 520 C C . ALA A 1 74 ? 8.574 4.099 -3.336 1.00 96.81 74 ALA A C 1
ATOM 522 O O . ALA A 1 74 ? 8.380 4.464 -4.492 1.00 96.81 74 ALA A O 1
ATOM 523 N N . TRP A 1 75 ? 8.349 4.905 -2.297 1.00 97.00 75 TRP A N 1
ATOM 524 C CA . TRP A 1 75 ? 7.855 6.289 -2.381 1.00 97.00 75 TRP A CA 1
ATOM 525 C C . TRP A 1 75 ? 6.582 6.454 -3.224 1.00 97.00 75 TRP A C 1
ATOM 527 O O . TRP A 1 75 ? 6.342 7.503 -3.830 1.00 97.00 75 TRP A O 1
ATOM 537 N N . CYS A 1 76 ? 5.773 5.398 -3.266 1.00 97.56 76 CYS A N 1
ATOM 538 C CA . CYS A 1 76 ? 4.481 5.382 -3.928 1.00 97.56 76 CYS A CA 1
ATOM 539 C C . CYS A 1 76 ? 3.404 6.021 -3.042 1.00 97.56 76 CYS A C 1
ATOM 541 O O . CYS A 1 76 ? 3.610 6.282 -1.856 1.00 97.56 76 CYS A O 1
ATOM 543 N N . ALA A 1 77 ? 2.245 6.282 -3.638 1.00 98.19 77 ALA A N 1
ATOM 544 C CA . ALA A 1 77 ? 1.073 6.799 -2.945 1.00 98.19 77 ALA A CA 1
ATOM 545 C C . ALA A 1 77 ? -0.054 5.762 -2.990 1.00 98.19 77 ALA A C 1
ATOM 547 O O . ALA A 1 77 ? -0.178 5.047 -3.984 1.00 98.19 77 ALA A O 1
ATOM 548 N N . MET A 1 78 ? -0.886 5.692 -1.948 1.00 98.38 78 MET A N 1
ATOM 549 C CA . MET A 1 78 ? -1.988 4.730 -1.879 1.00 98.38 78 MET A CA 1
ATOM 550 C C . MET A 1 78 ? -3.307 5.395 -1.497 1.00 98.38 78 MET A C 1
ATOM 552 O O . MET A 1 78 ? -3.344 6.275 -0.640 1.00 98.38 78 MET A O 1
ATOM 556 N N . ALA A 1 79 ? -4.381 4.982 -2.162 1.00 98.06 79 ALA A N 1
ATOM 557 C CA . ALA A 1 79 ? -5.737 5.484 -1.969 1.00 98.06 79 ALA A CA 1
ATOM 558 C C . ALA A 1 79 ? -6.745 4.334 -1.988 1.00 98.06 79 ALA A C 1
ATOM 560 O O . ALA A 1 79 ? -6.466 3.259 -2.511 1.00 98.06 79 ALA A O 1
ATOM 561 N N . VAL A 1 80 ? -7.936 4.580 -1.445 1.00 98.06 80 VAL A N 1
ATOM 562 C CA . VAL A 1 80 ? -9.028 3.603 -1.404 1.00 98.06 80 VAL A CA 1
ATOM 563 C C . VAL A 1 80 ? -10.258 4.181 -2.088 1.00 98.06 80 VAL A C 1
ATOM 565 O O . VAL A 1 80 ? -10.670 5.302 -1.793 1.00 98.06 80 VAL A O 1
ATOM 568 N N . THR A 1 81 ? -10.844 3.418 -3.007 1.00 96.94 81 THR A N 1
ATOM 569 C CA . THR A 1 81 ? -12.125 3.740 -3.649 1.00 96.94 81 THR A CA 1
ATOM 570 C C . THR A 1 81 ? -12.798 2.471 -4.159 1.00 96.94 81 THR A C 1
ATOM 572 O O . THR A 1 81 ? -12.121 1.511 -4.523 1.00 96.94 81 THR A O 1
ATOM 575 N N . GLY A 1 82 ? -14.133 2.438 -4.155 1.00 95.00 82 GLY A N 1
ATOM 576 C CA . GLY A 1 82 ? -14.900 1.299 -4.670 1.00 95.00 82 GLY A CA 1
ATOM 577 C C . GLY A 1 82 ? -14.552 -0.048 -4.021 1.00 95.00 82 GLY A C 1
ATOM 578 O O . GLY A 1 82 ? -14.536 -1.061 -4.715 1.00 95.00 82 GLY A O 1
ATOM 579 N N . GLY A 1 83 ? -14.214 -0.060 -2.725 1.00 96.50 83 GLY A N 1
ATOM 580 C CA . GLY A 1 83 ? -13.837 -1.280 -1.995 1.00 96.50 83 GLY A CA 1
ATOM 581 C C . GLY A 1 83 ? -12.485 -1.880 -2.399 1.00 96.50 83 GLY A C 1
ATOM 582 O O . GLY A 1 83 ? -12.226 -3.044 -2.119 1.00 96.50 83 GLY A O 1
ATOM 583 N N . ALA A 1 84 ? -11.631 -1.114 -3.081 1.00 97.88 84 ALA A N 1
ATOM 584 C CA . ALA A 1 84 ? -10.314 -1.551 -3.526 1.00 97.88 84 ALA A CA 1
ATOM 585 C C . ALA A 1 84 ? -9.225 -0.554 -3.117 1.00 97.88 84 ALA A C 1
ATOM 587 O O . ALA A 1 84 ? -9.481 0.638 -2.916 1.00 97.88 84 ALA A O 1
ATOM 588 N N . VAL A 1 85 ? -7.998 -1.058 -3.030 1.00 98.25 85 VAL A N 1
ATOM 589 C CA . VAL A 1 85 ? -6.794 -0.270 -2.755 1.00 98.25 85 VAL A CA 1
ATOM 590 C C . VAL A 1 85 ? -6.094 0.030 -4.078 1.00 98.25 85 VAL A C 1
ATOM 592 O O . VAL A 1 85 ? -5.942 -0.857 -4.907 1.00 98.25 85 VAL A O 1
ATOM 595 N N . TYR A 1 86 ? -5.654 1.266 -4.284 1.00 98.50 86 TYR A N 1
ATOM 596 C CA . TYR A 1 86 ? -4.937 1.706 -5.479 1.00 98.50 86 TYR A CA 1
ATOM 597 C C . TYR A 1 86 ? -3.560 2.210 -5.086 1.00 98.50 86 TYR A C 1
ATOM 599 O O . TYR A 1 86 ? -3.463 3.107 -4.249 1.00 98.50 86 TYR A O 1
ATOM 607 N N . VAL A 1 87 ? -2.516 1.678 -5.715 1.00 98.38 87 VAL A N 1
ATOM 608 C CA . VAL A 1 87 ? -1.133 2.118 -5.536 1.00 98.38 87 VAL A CA 1
ATOM 609 C C . VAL A 1 87 ? -0.672 2.832 -6.798 1.00 98.38 87 VAL A C 1
ATOM 611 O O . VAL A 1 87 ? -0.742 2.294 -7.903 1.00 98.38 87 VAL A O 1
ATOM 614 N N . CYS A 1 88 ? -0.204 4.064 -6.630 1.00 98.00 88 CYS A N 1
ATOM 615 C CA . CYS A 1 88 ? 0.107 4.981 -7.716 1.00 98.00 88 CYS A CA 1
ATOM 616 C C . CYS A 1 88 ? 1.568 5.422 -7.649 1.00 98.00 88 CYS A C 1
ATOM 618 O O . CYS A 1 88 ? 2.038 5.908 -6.615 1.00 98.00 88 CYS A O 1
ATOM 620 N N . GLY A 1 89 ? 2.255 5.334 -8.787 1.00 97.50 89 GLY A N 1
ATOM 621 C CA . GLY A 1 89 ? 3.598 5.880 -8.956 1.00 97.50 89 GLY A CA 1
ATOM 622 C C . GLY A 1 89 ? 4.649 5.237 -8.047 1.00 97.50 89 GLY A C 1
ATOM 623 O O . GLY A 1 89 ? 4.571 4.049 -7.750 1.00 97.50 89 GLY A O 1
ATOM 624 N N . GLY A 1 90 ? 5.626 6.017 -7.607 1.00 97.19 90 GLY A N 1
ATOM 625 C CA . GLY A 1 90 ? 6.798 5.579 -6.858 1.00 97.19 90 GLY A CA 1
ATOM 626 C C . GLY A 1 90 ? 8.046 5.494 -7.727 1.00 97.19 90 GLY A C 1
ATOM 627 O O . GLY A 1 90 ? 8.084 5.988 -8.853 1.00 97.19 90 GLY A O 1
ATOM 628 N N . GLU A 1 91 ? 9.073 4.862 -7.186 1.00 95.12 91 GLU A N 1
ATOM 629 C CA . GLU A 1 91 ? 10.338 4.605 -7.861 1.00 95.12 91 GLU A CA 1
ATOM 630 C C . GLU A 1 91 ? 10.825 3.185 -7.578 1.00 95.12 91 GLU A C 1
ATOM 632 O O . GLU A 1 91 ? 10.442 2.555 -6.584 1.00 95.12 91 GLU A O 1
ATOM 637 N N . ARG A 1 92 ? 11.639 2.670 -8.494 1.00 92.25 92 ARG A N 1
ATOM 638 C CA . ARG A 1 92 ? 12.295 1.367 -8.390 1.00 92.25 92 ARG A CA 1
ATOM 639 C C . ARG A 1 92 ? 13.680 1.439 -9.040 1.00 92.25 92 ARG A C 1
ATOM 641 O O . ARG A 1 92 ? 13.896 2.332 -9.856 1.00 92.25 92 ARG A O 1
ATOM 648 N N . PRO A 1 93 ? 14.596 0.502 -8.755 1.00 87.44 93 PRO A N 1
ATOM 649 C CA . PRO A 1 93 ? 15.884 0.466 -9.429 1.00 87.44 93 PRO A CA 1
ATOM 650 C C . PRO A 1 93 ? 15.681 0.307 -10.935 1.00 87.44 93 PRO A C 1
ATOM 652 O O . PRO A 1 93 ? 14.866 -0.512 -11.367 1.00 87.44 93 PRO A O 1
ATOM 655 N N . SER A 1 94 ? 16.411 1.085 -11.731 1.00 84.69 94 SER A N 1
ATOM 656 C CA . SER A 1 94 ? 16.365 0.935 -13.184 1.00 84.69 94 SER A CA 1
ATOM 657 C C . SER A 1 94 ? 16.962 -0.410 -13.616 1.00 84.69 94 SER A C 1
ATOM 659 O O . SER A 1 94 ? 18.043 -0.815 -13.179 1.00 84.69 94 SER A O 1
ATOM 661 N N . GLU A 1 95 ? 16.247 -1.133 -14.480 1.00 76.75 95 GLU A N 1
ATOM 662 C CA . GLU A 1 95 ? 16.749 -2.396 -15.020 1.00 76.75 95 GLU A CA 1
ATOM 663 C C . GLU A 1 95 ? 18.012 -2.143 -15.860 1.00 76.75 95 GLU A C 1
ATOM 665 O O . GLU A 1 95 ? 17.988 -1.410 -16.848 1.00 76.75 95 GLU A O 1
ATOM 670 N N . GLY A 1 96 ? 19.131 -2.758 -15.465 1.00 70.50 96 GLY A N 1
ATOM 671 C CA . GLY A 1 96 ? 20.405 -2.665 -16.183 1.00 70.50 96 GLY A CA 1
ATOM 672 C C . GLY A 1 96 ? 21.377 -1.595 -15.678 1.00 70.50 96 GLY A C 1
ATOM 673 O O . GLY A 1 96 ? 22.492 -1.524 -16.200 1.00 70.50 96 GLY A O 1
ATOM 674 N N . ASP A 1 97 ? 21.025 -0.814 -14.652 1.00 71.62 97 ASP A N 1
ATOM 675 C CA . ASP A 1 97 ? 21.991 0.071 -13.999 1.00 71.62 97 ASP A CA 1
ATOM 676 C C . ASP A 1 97 ? 22.861 -0.696 -12.994 1.00 71.62 97 ASP A C 1
ATOM 678 O O . ASP A 1 97 ? 22.481 -0.960 -11.854 1.00 71.62 97 ASP A O 1
ATOM 682 N N . LEU A 1 98 ? 24.077 -1.032 -13.425 1.00 62.44 98 LEU A N 1
ATOM 683 C CA . LEU A 1 98 ? 25.083 -1.696 -12.592 1.00 62.44 98 LEU A CA 1
ATOM 684 C C . LEU A 1 98 ? 25.598 -0.807 -11.445 1.00 62.44 98 LEU A C 1
ATOM 686 O O . LEU A 1 98 ? 26.176 -1.330 -10.495 1.00 62.44 98 LEU A O 1
ATOM 690 N N . CYS A 1 99 ? 25.428 0.516 -11.539 1.00 68.56 99 CYS A N 1
ATOM 691 C CA . CYS A 1 99 ? 25.830 1.471 -10.504 1.00 68.56 99 CYS A CA 1
ATOM 692 C C . CYS A 1 99 ? 24.837 1.477 -9.332 1.00 68.56 99 CYS A C 1
ATOM 694 O O . CYS A 1 99 ? 25.232 1.771 -8.206 1.00 68.56 99 CYS A O 1
ATOM 696 N N . GLY A 1 100 ? 23.560 1.152 -9.587 1.00 63.25 100 GLY A N 1
ATOM 697 C CA . GLY A 1 100 ? 22.470 1.350 -8.625 1.00 63.25 100 GLY A CA 1
ATOM 698 C C . GLY A 1 100 ? 22.249 2.830 -8.293 1.00 63.25 100 GLY A C 1
ATOM 699 O O . GLY A 1 100 ? 21.841 3.167 -7.186 1.00 63.25 100 GLY A O 1
ATOM 700 N N . CYS A 1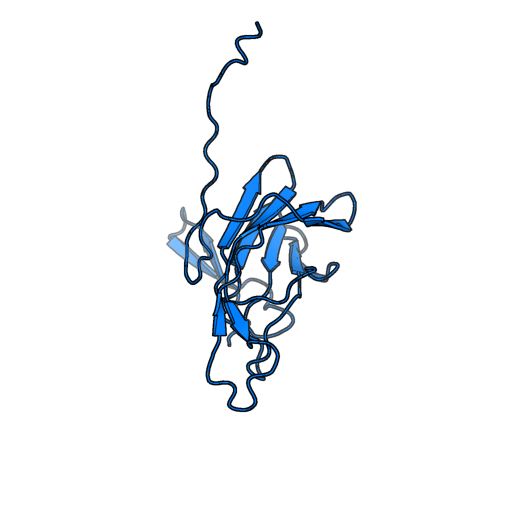 101 ? 22.597 3.711 -9.228 1.00 64.75 101 CYS A N 1
ATOM 701 C CA . CYS A 1 101 ? 22.642 5.158 -9.058 1.00 64.75 101 CYS A CA 1
ATOM 702 C C . CYS A 1 101 ? 21.420 5.847 -9.684 1.00 64.75 101 CYS A C 1
ATOM 704 O O . CYS A 1 101 ? 21.197 7.034 -9.437 1.00 64.75 101 CYS A O 1
ATOM 706 N N . LEU A 1 102 ? 20.654 5.123 -10.505 1.00 71.50 102 LEU A N 1
ATOM 707 C CA . LEU A 1 102 ? 19.481 5.613 -11.215 1.00 71.50 102 LEU A CA 1
ATOM 708 C C . LEU A 1 102 ? 18.218 4.859 -10.787 1.00 71.50 102 LEU A C 1
ATOM 710 O O . LEU A 1 102 ? 18.065 3.659 -11.043 1.00 71.50 102 LEU A O 1
ATOM 714 N N . ASP A 1 103 ? 17.276 5.609 -10.222 1.00 82.56 103 ASP A N 1
ATOM 715 C CA . ASP A 1 103 ? 15.915 5.149 -9.974 1.00 82.56 103 ASP A CA 1
ATOM 716 C C . ASP A 1 103 ? 15.020 5.436 -11.193 1.00 82.56 103 ASP A C 1
ATOM 718 O O . ASP A 1 103 ? 14.996 6.542 -11.742 1.00 82.56 103 ASP A O 1
ATOM 722 N N . GLU A 1 104 ? 14.257 4.431 -11.618 1.00 90.88 104 GLU A N 1
ATOM 723 C CA . GLU A 1 104 ? 13.173 4.569 -12.584 1.00 90.88 104 GLU A CA 1
ATOM 724 C C . GLU A 1 104 ? 11.914 5.062 -11.861 1.00 90.88 104 GLU A C 1
ATOM 726 O O . GLU A 1 104 ? 11.402 4.407 -10.949 1.00 90.88 104 GLU A O 1
ATOM 731 N N . VAL A 1 105 ? 11.375 6.205 -12.293 1.00 93.94 105 VAL A N 1
ATOM 732 C CA . VAL A 1 105 ? 10.099 6.709 -11.777 1.00 93.94 105 VAL A CA 1
ATOM 733 C C . VAL A 1 105 ? 8.954 5.940 -12.425 1.00 93.94 105 VAL A C 1
ATOM 735 O O . VAL A 1 105 ? 8.799 5.924 -13.646 1.00 93.94 105 VAL A O 1
ATOM 738 N N . VAL A 1 106 ? 8.108 5.342 -11.596 1.00 93.62 106 VAL A N 1
ATOM 739 C CA . VAL A 1 106 ? 7.017 4.481 -12.036 1.00 93.62 106 VAL A CA 1
ATOM 740 C C . VAL A 1 106 ? 5.788 5.327 -12.384 1.00 93.62 106 VAL A C 1
ATOM 742 O O . VAL A 1 106 ? 5.373 6.210 -11.633 1.00 93.62 106 VAL A O 1
ATOM 745 N N . GLY A 1 107 ? 5.188 5.071 -13.549 1.00 95.38 107 GLY A N 1
ATOM 746 C CA . GLY A 1 107 ? 3.898 5.649 -13.959 1.00 95.38 107 GLY A CA 1
ATOM 747 C C . GLY A 1 107 ? 2.701 4.722 -13.734 1.00 95.38 107 GLY A C 1
ATOM 748 O O . GLY A 1 107 ? 1.559 5.163 -13.835 1.00 95.38 107 GLY A O 1
ATOM 749 N N . ALA A 1 108 ? 2.949 3.447 -13.429 1.00 96.44 108 ALA A N 1
ATOM 750 C CA . ALA A 1 108 ? 1.913 2.437 -13.257 1.00 96.44 108 ALA A CA 1
ATOM 751 C C . ALA A 1 108 ? 0.999 2.734 -12.059 1.00 96.44 108 ALA A C 1
ATOM 753 O O . ALA A 1 108 ? 1.470 3.123 -10.981 1.00 96.44 108 ALA A O 1
ATOM 754 N N . VAL A 1 109 ? -0.293 2.477 -12.267 1.00 98.19 109 VAL A N 1
ATOM 755 C CA . VAL A 1 109 ? -1.336 2.447 -11.240 1.00 98.19 109 VAL A CA 1
ATOM 756 C C . VAL A 1 109 ? -1.835 1.013 -11.141 1.00 98.19 109 VAL A C 1
ATOM 758 O O . VAL A 1 109 ? -2.205 0.409 -12.147 1.00 98.19 109 VAL A O 1
ATOM 761 N N . GLU A 1 110 ? -1.813 0.457 -9.938 1.00 98.50 110 GLU A N 1
ATOM 762 C CA . GLU A 1 110 ? -2.190 -0.931 -9.681 1.00 98.50 110 GLU A CA 1
ATOM 763 C C . GLU A 1 110 ? -3.291 -0.968 -8.627 1.00 98.50 110 GLU A C 1
ATOM 765 O O . GLU A 1 110 ? -3.217 -0.278 -7.610 1.00 98.50 110 GLU A O 1
ATOM 770 N N . ARG A 1 111 ? -4.326 -1.765 -8.882 1.00 98.50 111 ARG A N 1
ATOM 771 C CA . ARG A 1 111 ? -5.496 -1.916 -8.021 1.00 98.50 111 ARG A CA 1
ATOM 772 C C . ARG A 1 111 ? -5.482 -3.297 -7.379 1.00 98.50 111 ARG A C 1
ATOM 774 O O . ARG A 1 111 ? -5.385 -4.296 -8.085 1.00 98.50 111 ARG A O 1
ATOM 781 N N . TYR A 1 112 ? -5.632 -3.349 -6.063 1.00 98.69 112 TYR A N 1
ATOM 782 C CA . TYR A 1 112 ? -5.822 -4.570 -5.293 1.00 98.69 112 TYR A CA 1
ATOM 783 C C . TYR A 1 112 ? -7.289 -4.742 -4.903 1.00 98.69 112 TYR A C 1
ATOM 785 O O . TYR A 1 112 ? -7.883 -3.866 -4.267 1.00 98.69 112 TYR A O 1
ATOM 793 N N . ASP A 1 113 ? -7.858 -5.884 -5.283 1.00 97.88 113 ASP A N 1
ATOM 794 C CA . ASP A 1 113 ? -9.174 -6.349 -4.852 1.00 97.88 113 ASP A CA 1
ATOM 795 C C . ASP A 1 113 ? -9.003 -7.289 -3.643 1.00 97.88 113 ASP A C 1
ATOM 797 O O . ASP A 1 113 ? -8.530 -8.415 -3.829 1.00 97.88 113 ASP A O 1
ATOM 801 N N . PRO A 1 114 ? -9.374 -6.865 -2.418 1.00 96.19 114 PRO A N 1
ATOM 802 C CA . PRO A 1 114 ? -9.207 -7.681 -1.216 1.00 96.19 114 PRO A CA 1
ATOM 803 C C . PRO A 1 114 ? -10.184 -8.860 -1.135 1.00 96.19 114 PRO A C 1
ATOM 805 O O . PRO A 1 114 ? -9.951 -9.773 -0.351 1.00 96.19 114 PRO A O 1
ATOM 808 N N . VAL A 1 115 ? -11.270 -8.864 -1.918 1.00 94.94 115 VAL A N 1
ATOM 809 C CA . VAL A 1 115 ? -12.226 -9.984 -1.958 1.00 94.94 115 VAL A CA 1
ATOM 810 C C . VAL A 1 115 ? -11.715 -11.076 -2.891 1.00 94.94 115 VAL A C 1
ATOM 812 O O . VAL A 1 115 ? -11.818 -12.262 -2.588 1.00 94.94 115 VAL A O 1
ATOM 815 N N . GLY A 1 116 ? -11.172 -10.671 -4.040 1.00 94.69 116 GLY A N 1
ATOM 816 C CA . GLY A 1 116 ? -10.588 -11.578 -5.028 1.00 94.69 116 GLY A CA 1
ATOM 817 C C . GLY A 1 116 ? -9.112 -11.920 -4.801 1.00 94.69 116 GLY A C 1
ATOM 818 O O . GLY A 1 116 ? -8.573 -12.693 -5.591 1.00 94.69 116 GLY A O 1
ATOM 819 N N . GLU A 1 117 ? -8.467 -11.311 -3.801 1.00 96.06 117 GLU A N 1
ATOM 820 C CA . GLU A 1 117 ? -7.031 -11.402 -3.483 1.00 96.06 117 GLU A CA 1
ATOM 821 C C . GLU A 1 117 ? -6.122 -11.294 -4.714 1.00 96.06 117 GLU A C 1
ATOM 823 O O . GLU A 1 117 ? -5.218 -12.104 -4.946 1.00 96.06 117 GLU A O 1
ATOM 828 N N . ARG A 1 118 ? -6.374 -10.283 -5.550 1.00 97.19 118 ARG A N 1
ATOM 829 C CA . ARG A 1 118 ? -5.664 -10.126 -6.824 1.00 97.19 118 ARG A CA 1
ATOM 830 C C . ARG A 1 118 ? -5.404 -8.678 -7.187 1.00 97.19 118 ARG A C 1
ATOM 832 O O . ARG A 1 118 ? -6.188 -7.782 -6.874 1.00 97.19 118 ARG A O 1
ATOM 839 N N . TRP A 1 119 ? -4.329 -8.495 -7.942 1.00 98.56 119 TRP A N 1
ATOM 840 C CA . TRP A 1 119 ? -3.963 -7.226 -8.548 1.00 98.56 119 TRP A CA 1
ATOM 841 C C . TRP A 1 119 ? -4.470 -7.115 -9.988 1.00 98.56 119 TRP A C 1
ATOM 843 O O . TRP A 1 119 ? -4.429 -8.084 -10.748 1.00 98.56 119 TRP A O 1
ATOM 853 N N . SER A 1 120 ? -4.889 -5.913 -10.376 1.00 98.12 120 SER A N 1
ATOM 854 C CA . SER A 1 120 ? -5.093 -5.500 -11.765 1.00 98.12 120 SER A CA 1
ATOM 855 C C . SER A 1 120 ? -4.282 -4.244 -12.073 1.00 98.12 120 SER A C 1
ATOM 857 O O . SER A 1 120 ? -4.083 -3.385 -11.213 1.00 98.12 120 SER A O 1
ATOM 859 N N . VAL A 1 121 ? -3.801 -4.137 -13.311 1.00 97.25 121 VAL A N 1
ATOM 860 C CA . VAL A 1 121 ? -3.153 -2.919 -13.809 1.00 97.25 121 VAL A CA 1
ATOM 861 C C . VAL A 1 121 ? -4.232 -1.992 -14.350 1.00 97.25 121 VAL A C 1
ATOM 863 O O . VAL A 1 121 ? -5.063 -2.409 -15.155 1.00 97.25 121 VAL A O 1
ATOM 866 N N . GLU A 1 122 ? -4.202 -0.742 -13.908 1.00 98.12 122 GLU A N 1
ATOM 867 C CA . GLU A 1 122 ? -5.117 0.308 -14.343 1.00 98.12 122 GLU A CA 1
ATOM 868 C C . GLU A 1 122 ? -4.422 1.262 -15.324 1.00 98.12 122 GLU A C 1
ATOM 870 O O . GLU A 1 122 ? -3.225 1.146 -15.609 1.00 98.12 122 GLU A O 1
ATOM 875 N N . ALA A 1 123 ? -5.174 2.232 -15.851 1.00 97.50 123 ALA A N 1
ATOM 876 C CA . ALA A 1 123 ? -4.602 3.286 -16.682 1.00 97.50 123 ALA A CA 1
ATOM 877 C C . ALA A 1 123 ? -3.450 3.999 -15.936 1.00 97.50 123 ALA A C 1
ATOM 879 O O . ALA A 1 123 ? -3.628 4.407 -14.783 1.00 97.50 123 ALA A O 1
ATOM 880 N N . PRO A 1 124 ? -2.272 4.164 -16.566 1.00 97.62 124 PRO A N 1
ATOM 881 C CA . PRO A 1 124 ? -1.125 4.765 -15.904 1.00 97.62 124 PRO A CA 1
ATOM 882 C C . PRO A 1 124 ? -1.332 6.266 -15.683 1.00 97.62 124 PRO A C 1
ATOM 884 O O . PRO A 1 124 ? -2.142 6.925 -16.340 1.00 97.62 124 PRO A O 1
ATOM 887 N N . LEU A 1 125 ? -0.526 6.836 -14.790 1.00 96.81 125 LEU A N 1
ATOM 888 C CA . LEU A 1 125 ? -0.394 8.281 -14.670 1.00 96.81 125 LEU A CA 1
ATOM 889 C C . LEU A 1 125 ? 0.117 8.868 -15.993 1.00 96.81 125 LEU A C 1
ATOM 891 O O . LEU A 1 125 ? 1.056 8.348 -16.590 1.00 96.81 125 LEU A O 1
ATOM 895 N N . LEU A 1 126 ? -0.441 10.012 -16.403 1.00 96.81 126 LEU A N 1
ATOM 896 C CA . LEU A 1 126 ? 0.013 10.740 -17.600 1.00 96.81 126 LEU A CA 1
ATOM 897 C C . LEU A 1 126 ? 1.490 11.150 -17.523 1.00 96.81 126 LEU A C 1
ATOM 899 O O . LEU A 1 126 ? 2.158 11.266 -18.542 1.00 96.81 126 LEU A O 1
ATOM 903 N N . MET A 1 127 ? 1.972 11.383 -16.303 1.00 94.50 127 MET A N 1
ATOM 904 C CA . MET A 1 127 ? 3.379 11.595 -15.989 1.00 94.50 127 MET A CA 1
ATOM 905 C C . MET A 1 127 ? 3.730 10.688 -14.808 1.00 94.50 127 MET A C 1
ATOM 907 O O . MET A 1 127 ? 3.007 10.748 -13.807 1.00 94.50 127 MET A O 1
ATOM 911 N N . PRO A 1 128 ? 4.819 9.906 -14.878 1.00 95.56 128 PRO A N 1
ATOM 912 C CA . PRO A 1 128 ? 5.361 9.195 -13.726 1.00 95.56 128 PRO A CA 1
ATOM 913 C C . PRO A 1 128 ? 5.651 10.137 -12.553 1.00 95.56 128 PRO A C 1
ATOM 915 O O . PRO A 1 128 ? 6.049 11.287 -12.752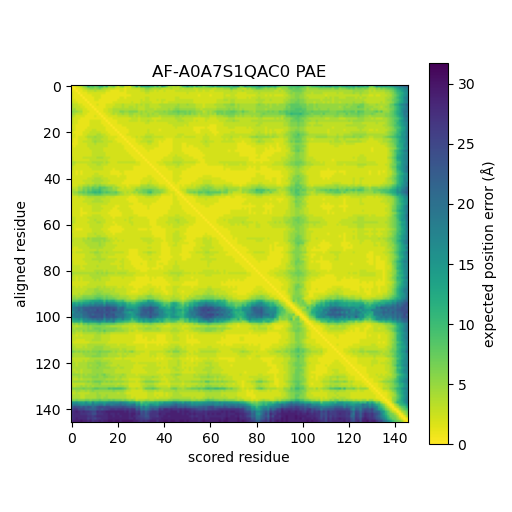 1.00 95.56 128 PRO A O 1
ATOM 918 N N . ARG A 1 129 ? 5.423 9.670 -11.321 1.00 94.50 129 ARG A N 1
ATOM 919 C CA . ARG A 1 129 ? 5.604 10.465 -10.094 1.00 94.50 129 ARG A CA 1
ATOM 920 C C . ARG A 1 129 ? 6.165 9.598 -8.980 1.00 94.50 129 ARG A C 1
ATOM 922 O O . ARG A 1 129 ? 5.755 8.456 -8.853 1.00 94.50 129 ARG A O 1
ATOM 929 N N . THR A 1 130 ? 7.009 10.179 -8.137 1.00 95.75 130 THR A N 1
ATOM 930 C CA . THR A 1 130 ? 7.519 9.596 -6.887 1.00 95.75 130 THR A CA 1
ATOM 931 C C . THR A 1 130 ? 7.379 10.631 -5.768 1.00 95.75 130 THR A C 1
ATOM 933 O O . THR A 1 130 ? 7.281 11.830 -6.052 1.00 95.75 130 THR A O 1
ATOM 936 N N . ARG A 1 131 ? 7.335 10.192 -4.503 1.00 93.38 131 ARG A N 1
ATOM 937 C CA . ARG A 1 131 ? 7.184 11.057 -3.310 1.00 93.38 131 ARG A CA 1
ATOM 938 C C . ARG A 1 131 ? 5.941 11.949 -3.378 1.00 93.38 131 ARG A C 1
ATOM 940 O O . ARG A 1 131 ? 5.955 13.117 -2.989 1.00 93.38 131 ARG A O 1
ATOM 947 N N . CYS A 1 132 ? 4.867 11.395 -3.922 1.00 88.75 132 CYS A N 1
ATOM 948 C CA . CYS A 1 132 ? 3.615 12.090 -4.184 1.00 88.75 132 CYS A CA 1
ATOM 949 C C . CYS A 1 132 ? 2.523 11.719 -3.174 1.00 88.75 132 CYS A C 1
ATOM 951 O O . CYS A 1 132 ? 2.598 10.704 -2.490 1.00 88.75 132 CYS A O 1
ATOM 953 N N . ALA A 1 133 ? 1.483 12.549 -3.119 1.00 93.62 133 ALA A N 1
ATOM 954 C CA . ALA A 1 133 ? 0.233 12.241 -2.437 1.00 93.62 133 ALA A CA 1
ATOM 955 C C . ALA A 1 133 ? -0.839 11.857 -3.465 1.00 93.62 133 ALA A C 1
ATOM 957 O O . ALA A 1 133 ? -0.824 12.339 -4.601 1.00 93.62 133 ALA A O 1
ATOM 958 N N . VAL A 1 134 ? -1.786 11.022 -3.047 1.00 96.25 134 VAL A N 1
ATOM 959 C CA . VAL A 1 134 ? -2.987 10.681 -3.814 1.00 96.25 134 VAL A CA 1
ATOM 960 C C . VAL A 1 134 ? -4.207 10.913 -2.933 1.00 96.25 134 VAL A C 1
ATOM 962 O O . VAL A 1 134 ? -4.174 10.648 -1.734 1.00 96.25 134 VAL A O 1
ATOM 965 N N . VAL A 1 135 ? -5.274 11.442 -3.525 1.00 96.00 135 VAL A N 1
ATOM 966 C CA . VAL A 1 135 ? -6.554 11.673 -2.852 1.00 96.00 135 VAL A CA 1
ATOM 967 C C . VAL A 1 135 ? -7.683 11.220 -3.766 1.00 96.00 135 VAL A C 1
ATOM 969 O O . VAL A 1 135 ? -7.596 11.364 -4.986 1.00 96.00 135 VAL A O 1
ATOM 972 N N . VAL A 1 136 ? -8.743 10.681 -3.173 1.00 95.12 136 VAL A N 1
ATOM 973 C CA . VAL A 1 136 ? -9.978 10.331 -3.878 1.00 95.12 136 VAL A CA 1
ATOM 974 C C . VAL A 1 136 ? -11.013 11.394 -3.549 1.00 95.12 136 VAL A C 1
ATOM 976 O O . VAL A 1 136 ? -11.266 11.672 -2.379 1.00 95.12 136 VAL A O 1
ATOM 979 N N . ALA A 1 137 ? -11.610 11.981 -4.581 1.00 92.50 137 ALA A N 1
ATOM 980 C CA . ALA A 1 137 ? -12.733 12.895 -4.448 1.00 92.50 137 ALA A CA 1
ATOM 981 C C . ALA A 1 137 ? -13.939 12.290 -5.165 1.00 92.50 137 ALA A C 1
ATOM 983 O O . ALA A 1 137 ? -13.846 11.927 -6.339 1.00 92.50 137 ALA A O 1
ATOM 984 N N . ALA A 1 138 ? -15.068 12.184 -4.467 1.00 82.56 138 ALA A N 1
ATOM 985 C CA . ALA A 1 138 ? -16.333 11.886 -5.119 1.00 82.56 138 ALA A CA 1
ATOM 986 C C . ALA A 1 138 ? -16.750 13.105 -5.954 1.00 82.56 138 ALA A C 1
ATOM 988 O O . ALA A 1 138 ? -16.692 14.238 -5.475 1.00 82.56 138 ALA A O 1
ATOM 989 N N . SER A 1 139 ? -17.157 12.882 -7.201 1.00 77.12 139 SER A N 1
ATOM 990 C CA . SER A 1 139 ? -17.819 13.914 -7.995 1.00 77.12 139 SER A CA 1
ATOM 991 C C . SER A 1 139 ? -19.290 13.561 -8.144 1.00 77.12 139 SER A C 1
ATOM 993 O O . SER A 1 139 ? -19.590 12.488 -8.664 1.00 77.12 139 SER A O 1
ATOM 995 N N . ASP A 1 140 ? -20.185 14.491 -7.811 1.00 62.03 140 ASP A N 1
ATOM 996 C CA . ASP A 1 140 ? -21.622 14.422 -8.124 1.00 62.03 140 ASP A CA 1
ATOM 997 C C . ASP A 1 140 ? -21.889 14.644 -9.623 1.00 62.03 140 ASP A C 1
ATOM 999 O O . ASP A 1 140 ? -22.816 15.354 -10.024 1.00 62.03 140 ASP A O 1
ATOM 1003 N N . ARG A 1 141 ? -21.062 14.071 -10.503 1.00 58.81 141 ARG A N 1
ATOM 1004 C CA . ARG A 1 141 ? -21.422 13.997 -11.914 1.00 58.81 141 ARG A CA 1
ATOM 1005 C C . ARG A 1 141 ? -22.489 12.927 -12.045 1.00 58.81 141 ARG A C 1
ATOM 1007 O O . ARG A 1 141 ? -22.190 11.763 -12.279 1.00 58.81 141 ARG A O 1
ATOM 1014 N N . ALA A 1 142 ? -23.738 13.365 -11.894 1.00 49.47 142 ALA A N 1
ATOM 1015 C CA . ALA A 1 142 ? -24.870 12.693 -12.497 1.00 49.47 142 ALA A CA 1
ATOM 1016 C C . ALA A 1 142 ? -24.485 12.372 -13.943 1.00 49.47 142 ALA A C 1
ATOM 1018 O O . ALA A 1 142 ? -24.125 13.271 -14.709 1.00 49.47 142 ALA A O 1
ATOM 1019 N N . GLU A 1 143 ? -24.496 11.090 -14.286 1.00 52.09 143 GLU A N 1
ATOM 1020 C CA . GLU A 1 143 ? -24.378 10.644 -15.662 1.00 52.09 143 GLU A CA 1
ATOM 1021 C C . GLU A 1 143 ? -25.553 11.252 -16.435 1.00 52.09 143 GLU A C 1
ATOM 1023 O O . GLU A 1 143 ? -26.675 10.750 -16.416 1.00 52.09 143 GLU A O 1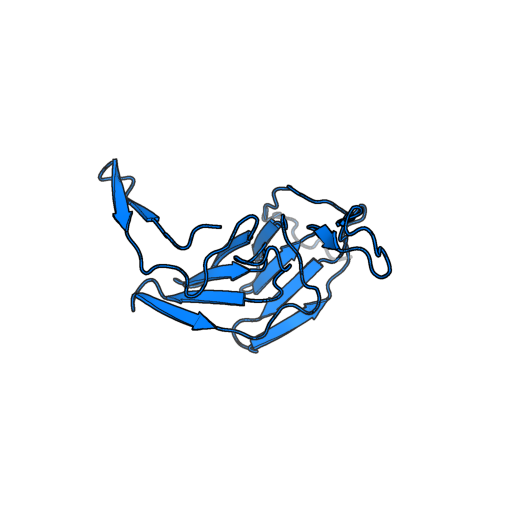
ATOM 1028 N N . THR A 1 144 ? -25.330 12.394 -17.083 1.00 50.78 144 THR A N 1
ATOM 1029 C CA . THR A 1 144 ? -26.241 12.883 -18.111 1.00 50.78 144 THR A CA 1
ATOM 1030 C C . THR A 1 144 ? -26.012 12.000 -19.324 1.00 50.78 144 THR A C 1
ATOM 1032 O O . THR A 1 144 ? -25.144 12.283 -20.150 1.00 50.78 144 THR A O 1
ATOM 1035 N N . GLY A 1 145 ? -26.743 10.887 -19.366 1.00 51.34 145 GLY A N 1
ATOM 1036 C CA . GLY A 1 145 ? -26.865 10.062 -20.556 1.00 51.34 145 GLY A CA 1
ATOM 1037 C C . GLY A 1 145 ? -27.337 10.912 -21.736 1.00 51.34 145 GLY A C 1
ATOM 1038 O O . GLY A 1 145 ? -28.251 11.730 -21.596 1.00 51.34 145 GLY A O 1
ATOM 1039 N N . VAL A 1 146 ? -26.684 10.717 -22.879 1.00 50.00 146 VAL A N 1
ATOM 1040 C CA . VAL A 1 146 ? -27.164 11.101 -24.212 1.00 50.00 146 VAL A CA 1
ATOM 1041 C C . VAL A 1 146 ? -27.276 9.824 -25.022 1.00 50.00 146 VAL A C 1
ATOM 1043 O O . VAL A 1 146 ? -26.337 9.001 -24.918 1.00 50.00 146 VAL A O 1
#

pLDDT: mean 92.38, std 11.31, range [49.47, 98.69]